Protein AF-A0A0F9Z6N9-F1 (afdb_monomer)

Foldseek 3Di:
DVVVVVVVVVVVVVVCVVFQDDPVLLVVVVVVQVVLVVLLCVVAVPKDKDWDDCSVVSNGTSPDDTDIDMDGPDPDPVVSVVSSCVSVVVVVPDDDDPDDDD

Nearest PDB structures (foldseek):
  4fhw-assembly1_A  TM=9.018E-01  e=8.794E-05  Schizosaccharomyces pombe 972h-
  4ud4-assembly1_A  TM=8.530E-01  e=2.254E-04  Schizosaccharomyces pombe
  4fhy-assembly1_A  TM=8.934E-01  e=9.245E-04  Schizosaccharomyces pombe 972h-
  6lbj-assembly1_A  TM=9.020E-01  e=1.936E-03  Mus musculus
  8opt-assembly1_A  TM=8.416E-01  e=2.369E-03  Homo sapiens

InterPro domains:
  IPR043519 Nucleotidyltransferase superfamily [G3DSA:3.30.460.10] (21-100)
  IPR043519 Nucleotidyltransferase superfamily [SSF81301] (3-95)
  IPR054708 Poly(A) RNA polymerase, mitochondrial-like, central palm domain [PF22600] (11-77)

Sequence (102 aa):
MKDQIKTANKFLLNRYNKIKPSIKEQAFRLTWVNFIRKKVIKIYPNSSINLFGSFFTGLYVHSSDIDISLKIDTTDQNLVLKNIKHELYKTGLFTFINHLSH

pLDDT: mean 91.5, std 10.82, range [35.56, 97.69]

Radius of gyration: 18.88 Å; Cα contacts (8 Å, |Δi|>4): 68; chains: 1; bounding box: 40×32×55 Å

Mean predicted aligned error: 5.11 Å

Organism: NCBI:txid40302

Secondary structure (DSSP, 8-state):
-HHHHHHHHHHHHHHHHHHSPPHHHHHHHHHHHHHHHHHHHHH-TT-EEEEEHHHHHT---TT---EEEEE-S-S-HHHHHHHHHHHHHTTTS---------

Structure (mmCIF, N/CA/C/O backbone):
data_AF-A0A0F9Z6N9-F1
#
_entry.id   AF-A0A0F9Z6N9-F1
#
loop_
_atom_site.group_PDB
_atom_site.id
_atom_site.type_symbol
_atom_site.label_atom_id
_atom_site.label_alt_id
_atom_site.label_comp_id
_atom_site.label_asym_id
_atom_site.label_entity_id
_atom_site.label_seq_id
_atom_site.pdbx_PDB_ins_code
_atom_site.Cartn_x
_atom_site.Cartn_y
_atom_site.Cartn_z
_atom_site.occupancy
_atom_site.B_iso_or_equiv
_atom_site.auth_seq_id
_atom_site.auth_comp_id
_atom_site.auth_asym_id
_atom_site.auth_atom_id
_atom_site.pdbx_PDB_model_num
ATOM 1 N N . MET A 1 1 ? 23.207 6.846 -36.556 1.00 68.19 1 MET A N 1
ATOM 2 C CA . MET A 1 1 ? 21.851 7.115 -36.015 1.00 68.19 1 MET A CA 1
ATOM 3 C C . MET A 1 1 ? 21.058 5.841 -35.688 1.00 68.19 1 MET A C 1
ATOM 5 O O . MET A 1 1 ? 20.671 5.683 -34.539 1.00 68.19 1 MET A O 1
ATOM 9 N N . LYS A 1 2 ? 20.848 4.895 -36.624 1.00 80.81 2 LYS A N 1
ATOM 10 C CA . LYS A 1 2 ? 20.082 3.649 -36.361 1.00 80.81 2 LYS A CA 1
ATOM 11 C C . LYS A 1 2 ? 20.676 2.764 -35.246 1.00 80.81 2 LYS A C 1
ATOM 13 O O . LYS A 1 2 ? 19.934 2.294 -34.386 1.00 80.81 2 LYS A O 1
ATOM 18 N N . ASP A 1 3 ? 21.999 2.609 -35.196 1.00 89.00 3 ASP A N 1
ATOM 19 C CA . ASP A 1 3 ? 22.658 1.781 -34.167 1.00 89.00 3 ASP A CA 1
ATOM 20 C C . ASP A 1 3 ? 22.607 2.395 -32.761 1.00 89.00 3 ASP A C 1
ATOM 22 O O . ASP A 1 3 ? 22.481 1.681 -31.763 1.00 89.00 3 ASP A O 1
ATOM 26 N N . GLN A 1 4 ? 22.619 3.728 -32.677 1.00 91.44 4 GLN A N 1
ATOM 27 C CA . GLN A 1 4 ? 22.447 4.456 -31.416 1.00 91.44 4 GLN A CA 1
ATOM 28 C C . GLN A 1 4 ? 21.032 4.252 -30.858 1.00 91.44 4 GLN A C 1
ATOM 30 O O . GLN A 1 4 ? 20.884 3.944 -29.678 1.00 91.44 4 GLN A O 1
ATOM 35 N N . ILE A 1 5 ? 20.002 4.315 -31.712 1.00 94.94 5 ILE A N 1
ATOM 36 C CA . ILE A 1 5 ? 18.608 4.045 -31.318 1.00 94.94 5 ILE A CA 1
ATOM 37 C C . ILE A 1 5 ? 18.450 2.597 -30.838 1.00 94.94 5 ILE A C 1
ATOM 39 O O . ILE A 1 5 ? 17.860 2.348 -29.789 1.00 94.94 5 ILE A O 1
ATOM 43 N N . LYS A 1 6 ? 19.026 1.625 -31.557 1.00 95.38 6 LYS A N 1
ATOM 44 C CA . LYS A 1 6 ? 18.987 0.207 -31.157 1.00 95.38 6 LYS A CA 1
ATOM 45 C C . LYS A 1 6 ? 19.644 -0.020 -29.793 1.00 95.38 6 LYS A C 1
ATOM 47 O O . LYS A 1 6 ? 19.115 -0.764 -28.965 1.00 95.38 6 LYS A O 1
ATOM 52 N N . THR A 1 7 ? 20.771 0.645 -29.548 1.00 96.00 7 THR A N 1
ATOM 53 C CA . THR A 1 7 ? 21.487 0.585 -28.268 1.00 96.00 7 THR A CA 1
ATOM 54 C C . THR A 1 7 ? 20.659 1.192 -27.136 1.00 96.00 7 THR A C 1
ATOM 56 O O . THR A 1 7 ? 20.495 0.554 -26.095 1.00 96.00 7 THR A O 1
ATOM 59 N N . ALA A 1 8 ? 20.069 2.369 -27.358 1.00 96.25 8 ALA A N 1
ATOM 60 C CA . ALA A 1 8 ? 19.193 3.023 -26.389 1.00 96.25 8 ALA A CA 1
ATOM 61 C C . ALA A 1 8 ? 17.970 2.154 -26.046 1.00 96.25 8 ALA A C 1
ATOM 63 O O . ALA A 1 8 ? 17.686 1.927 -24.871 1.00 96.25 8 ALA A O 1
ATOM 64 N N . ASN A 1 9 ? 17.309 1.571 -27.050 1.00 96.75 9 ASN A N 1
ATOM 65 C CA . ASN A 1 9 ? 16.156 0.691 -26.839 1.00 96.75 9 ASN A CA 1
ATOM 66 C C . ASN A 1 9 ? 16.518 -0.549 -26.013 1.00 96.75 9 ASN A C 1
ATOM 68 O O . ASN A 1 9 ? 15.800 -0.903 -25.077 1.00 96.75 9 ASN A O 1
ATOM 72 N N . LYS A 1 10 ? 17.660 -1.188 -26.306 1.00 97.56 10 LYS A N 1
ATOM 73 C CA . LYS A 1 10 ? 18.149 -2.331 -25.519 1.00 97.56 10 LYS A CA 1
ATOM 74 C C . LYS A 1 10 ? 18.435 -1.929 -24.072 1.00 97.56 10 LYS A C 1
ATOM 76 O O . LYS A 1 10 ? 18.094 -2.671 -23.152 1.00 97.56 10 LYS A O 1
ATOM 81 N N . PHE A 1 11 ? 19.038 -0.760 -23.859 1.00 97.69 11 PHE A N 1
ATOM 82 C CA . PHE A 1 11 ? 19.293 -0.235 -22.519 1.00 97.69 11 PHE A CA 1
ATOM 83 C C . PHE A 1 11 ? 17.992 0.006 -21.743 1.00 97.69 11 PHE A C 1
ATOM 85 O O . PHE A 1 11 ? 17.866 -0.478 -20.617 1.00 97.69 11 PHE A O 1
ATOM 92 N N . LEU A 1 12 ? 17.015 0.688 -22.346 1.00 97.12 12 LEU A N 1
ATOM 93 C CA . LEU A 1 12 ? 15.728 0.989 -21.716 1.00 97.12 12 LEU A CA 1
ATOM 94 C C . LEU A 1 12 ? 14.952 -0.283 -21.372 1.00 97.12 12 LEU A C 1
ATOM 96 O O . LEU A 1 12 ? 14.490 -0.423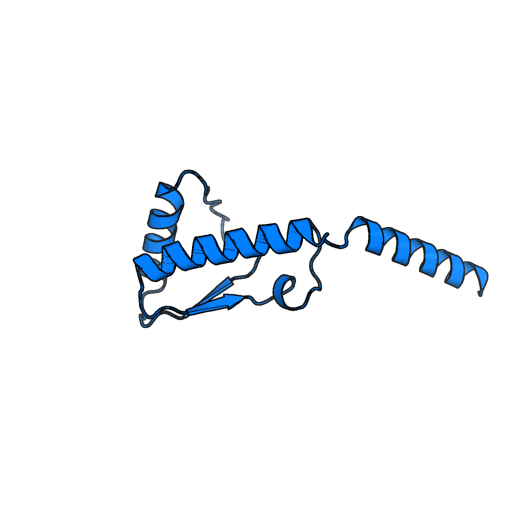 -20.242 1.00 97.12 12 LEU A O 1
ATOM 100 N N . LEU A 1 13 ? 14.882 -1.247 -22.293 1.00 97.00 13 LEU A N 1
ATOM 101 C CA . LEU A 1 13 ? 14.207 -2.521 -22.049 1.00 97.00 13 LEU A CA 1
ATOM 102 C C . LEU A 1 13 ? 14.875 -3.312 -20.915 1.00 97.00 13 LEU A C 1
ATOM 104 O O . LEU A 1 13 ? 14.195 -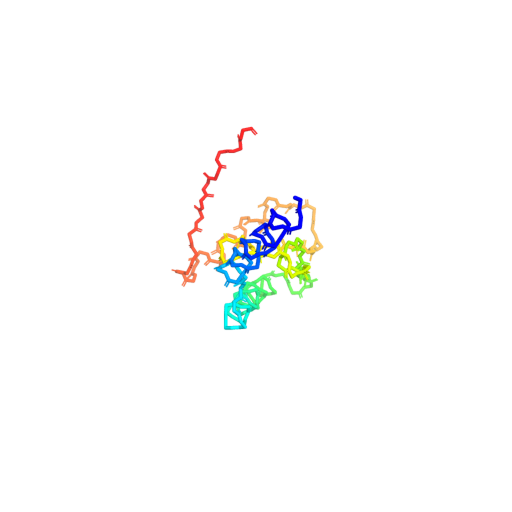3.868 -20.052 1.00 97.00 13 LEU A O 1
ATOM 108 N N . ASN A 1 14 ? 16.209 -3.326 -20.872 1.00 97.12 14 ASN A N 1
ATOM 109 C CA . ASN A 1 14 ? 16.952 -3.968 -19.791 1.00 97.12 14 ASN A CA 1
ATOM 110 C C . ASN A 1 14 ? 16.711 -3.283 -18.443 1.00 97.12 14 ASN A C 1
ATOM 112 O O . ASN A 1 14 ? 16.583 -3.966 -17.429 1.00 97.12 14 ASN A O 1
ATOM 116 N N . ARG A 1 15 ? 16.648 -1.947 -18.412 1.00 95.25 15 ARG A N 1
ATOM 117 C CA . ARG A 1 15 ? 16.325 -1.193 -17.194 1.00 95.25 15 ARG A CA 1
ATOM 118 C C . ARG A 1 15 ? 14.903 -1.478 -16.737 1.00 95.25 15 ARG A C 1
ATOM 120 O O . ARG A 1 15 ? 14.729 -1.846 -15.582 1.00 95.25 15 ARG A O 1
ATOM 127 N N . TYR A 1 16 ? 13.933 -1.413 -17.644 1.00 94.25 16 TYR A N 1
ATOM 128 C CA . TYR A 1 16 ? 12.541 -1.756 -17.368 1.00 94.25 16 TYR A CA 1
ATOM 129 C C . TYR A 1 16 ? 12.416 -3.160 -16.766 1.00 94.25 16 TYR A C 1
ATOM 131 O O .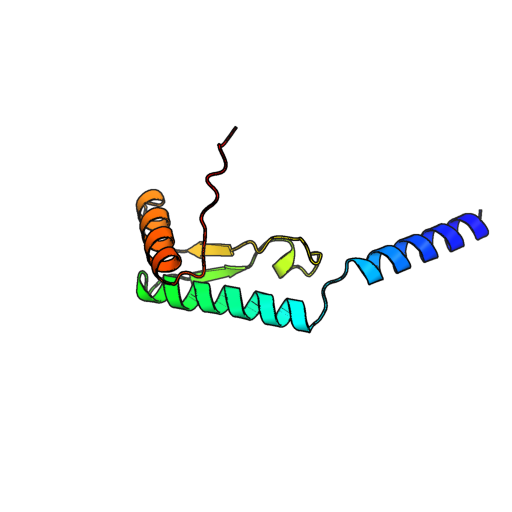 TYR A 1 16 ? 11.842 -3.323 -15.696 1.00 94.25 16 TYR A O 1
ATOM 139 N N . ASN A 1 17 ? 13.032 -4.170 -17.385 1.00 94.00 17 ASN A N 1
ATOM 140 C CA . ASN A 1 17 ? 12.967 -5.546 -16.890 1.00 94.00 17 ASN A CA 1
ATOM 141 C C . ASN A 1 17 ? 13.603 -5.743 -15.507 1.00 94.00 17 ASN A C 1
ATOM 143 O O . ASN A 1 17 ? 13.205 -6.669 -14.807 1.00 94.00 17 ASN A O 1
ATOM 147 N N . LYS A 1 18 ? 14.568 -4.900 -15.119 1.00 93.75 18 LYS A N 1
ATOM 148 C CA . LYS A 1 18 ? 15.199 -4.944 -13.792 1.00 93.75 18 LYS A CA 1
ATOM 149 C C . LYS A 1 18 ? 14.360 -4.283 -12.702 1.00 93.75 18 LYS A C 1
ATOM 151 O O . LYS A 1 18 ? 14.449 -4.707 -11.559 1.00 93.75 18 LYS A O 1
ATOM 156 N N . ILE A 1 19 ? 13.613 -3.232 -13.039 1.00 93.88 19 ILE A N 1
ATOM 157 C CA . ILE A 1 19 ? 12.900 -2.414 -12.043 1.00 93.88 19 ILE A CA 1
ATOM 158 C C . ILE A 1 19 ? 11.407 -2.726 -11.961 1.00 93.88 19 ILE A C 1
ATOM 160 O O . ILE A 1 19 ? 10.773 -2.373 -10.965 1.00 93.88 19 ILE A O 1
ATOM 164 N N . LYS A 1 20 ? 10.840 -3.350 -13.004 1.00 92.62 20 LYS A N 1
ATOM 165 C CA . LYS A 1 20 ? 9.415 -3.668 -13.043 1.00 92.62 20 LYS A CA 1
ATOM 166 C C . LYS A 1 20 ? 9.060 -4.618 -11.892 1.00 92.62 20 LYS A C 1
ATOM 168 O O . LYS A 1 20 ? 9.784 -5.589 -11.663 1.00 92.62 20 LYS A O 1
ATOM 173 N N . PRO A 1 21 ? 7.945 -4.372 -11.198 1.00 93.62 21 PRO A N 1
ATOM 174 C CA . PRO A 1 21 ? 7.486 -5.245 -10.136 1.00 93.62 21 PRO A CA 1
ATOM 175 C C . PRO A 1 21 ? 7.036 -6.592 -10.708 1.00 93.62 21 PRO A C 1
ATOM 177 O O . PRO A 1 21 ? 6.478 -6.689 -11.804 1.00 93.62 21 PRO A O 1
ATOM 180 N N . SER A 1 22 ? 7.257 -7.648 -9.939 1.00 92.75 22 SER A N 1
ATOM 181 C CA . SER A 1 22 ? 6.704 -8.969 -10.202 1.00 92.75 22 SER A CA 1
ATOM 182 C C . SER A 1 22 ? 5.246 -9.066 -9.746 1.00 92.75 22 SER A C 1
ATOM 184 O O . SER A 1 22 ? 4.792 -8.359 -8.844 1.00 92.75 22 SER A O 1
ATOM 186 N N . ILE A 1 23 ? 4.520 -10.033 -10.313 1.00 92.62 23 ILE A N 1
ATOM 187 C CA . ILE A 1 23 ? 3.144 -10.358 -9.899 1.00 92.62 23 ILE A CA 1
ATOM 188 C C . ILE A 1 23 ? 3.092 -10.718 -8.403 1.00 92.62 23 ILE A C 1
ATOM 190 O O . ILE A 1 23 ? 2.153 -10.351 -7.699 1.00 92.62 23 ILE A O 1
ATOM 194 N N . LYS A 1 24 ? 4.127 -11.400 -7.890 1.00 94.50 24 LYS A N 1
ATOM 195 C CA . LYS A 1 24 ? 4.227 -11.765 -6.469 1.00 94.50 24 LYS A CA 1
ATOM 196 C C . LYS A 1 24 ? 4.357 -10.532 -5.575 1.00 94.50 24 LYS A C 1
ATOM 198 O O . LYS A 1 24 ? 3.654 -10.442 -4.573 1.00 94.50 24 LYS A O 1
ATOM 203 N N . GLU A 1 25 ? 5.205 -9.572 -5.944 1.00 92.94 25 GLU A N 1
ATOM 204 C CA . GLU A 1 25 ? 5.338 -8.310 -5.205 1.00 92.94 25 GLU A CA 1
ATOM 205 C C . GLU A 1 25 ? 4.040 -7.502 -5.235 1.00 92.94 25 GLU A C 1
ATOM 207 O O . GLU A 1 25 ? 3.636 -6.960 -4.210 1.00 92.94 25 GLU A O 1
ATOM 212 N N . GLN A 1 26 ? 3.344 -7.462 -6.374 1.00 94.06 26 GLN A N 1
ATOM 213 C CA . GLN A 1 26 ? 2.038 -6.808 -6.473 1.00 94.06 26 GLN A CA 1
ATOM 214 C C . GLN A 1 26 ? 1.011 -7.436 -5.519 1.00 94.06 26 GLN A C 1
ATOM 216 O O . GLN A 1 26 ? 0.359 -6.722 -4.754 1.00 94.06 26 GLN A O 1
ATOM 221 N N . ALA A 1 27 ? 0.906 -8.767 -5.506 1.00 94.81 27 ALA A N 1
ATOM 222 C CA . ALA A 1 27 ? 0.008 -9.491 -4.607 1.00 94.81 27 ALA A CA 1
ATOM 223 C C . ALA A 1 27 ? 0.370 -9.275 -3.123 1.00 94.81 27 ALA A C 1
ATOM 225 O O . ALA A 1 27 ? -0.508 -9.079 -2.276 1.00 94.81 27 ALA A O 1
ATOM 226 N N . PHE A 1 28 ? 1.666 -9.250 -2.804 1.00 94.94 28 PHE A N 1
ATOM 227 C CA . PHE A 1 28 ? 2.150 -8.973 -1.452 1.00 94.94 28 PHE A CA 1
ATOM 228 C C . PHE A 1 28 ? 1.798 -7.550 -0.995 1.00 94.94 28 PHE A C 1
ATOM 230 O O . PHE A 1 28 ? 1.274 -7.359 0.102 1.00 94.94 28 PHE A O 1
ATOM 237 N N . ARG A 1 29 ? 1.989 -6.547 -1.859 1.00 95.69 29 ARG A N 1
ATOM 238 C CA . ARG A 1 29 ? 1.599 -5.153 -1.593 1.00 95.69 29 ARG A CA 1
ATOM 239 C C . ARG A 1 29 ? 0.090 -5.019 -1.364 1.00 95.69 29 ARG A C 1
ATOM 241 O O . ARG A 1 29 ? -0.325 -4.390 -0.394 1.00 95.69 29 ARG A O 1
ATOM 248 N N . LEU A 1 30 ? -0.741 -5.686 -2.171 1.00 95.69 30 LEU A N 1
ATOM 249 C CA . LEU A 1 30 ? -2.199 -5.721 -1.964 1.00 95.69 30 LEU A CA 1
ATOM 250 C C . LEU A 1 30 ? -2.596 -6.372 -0.633 1.00 95.69 30 LEU A C 1
ATOM 252 O O . LEU A 1 30 ? -3.557 -5.938 0.005 1.00 95.69 30 LEU A O 1
ATOM 256 N N . THR A 1 31 ? -1.845 -7.380 -0.183 1.00 96.56 31 THR A N 1
ATOM 257 C CA . THR A 1 31 ? -2.062 -8.014 1.126 1.00 96.56 31 THR A CA 1
ATOM 258 C C . THR A 1 31 ? -1.869 -7.009 2.262 1.00 96.56 31 THR A C 1
ATOM 260 O O . THR A 1 31 ? -2.718 -6.930 3.152 1.00 96.56 31 THR A O 1
ATOM 263 N N . TRP A 1 32 ? -0.829 -6.174 2.199 1.00 95.69 32 TRP A N 1
ATOM 264 C CA . TRP A 1 32 ? -0.602 -5.103 3.176 1.00 95.69 32 TRP A CA 1
ATOM 265 C C . TRP A 1 32 ? -1.680 -4.024 3.147 1.00 95.69 32 TRP A C 1
ATOM 267 O O . TRP A 1 32 ? -2.180 -3.631 4.201 1.00 95.69 32 TRP A O 1
ATOM 277 N N . VAL A 1 33 ? -2.111 -3.595 1.959 1.00 96.06 33 VAL A N 1
ATOM 278 C CA . VAL A 1 33 ? -3.220 -2.635 1.819 1.00 96.06 33 VAL A CA 1
ATOM 279 C C . VAL A 1 33 ? -4.490 -3.187 2.469 1.00 96.06 33 VAL A C 1
ATOM 281 O O . VAL A 1 33 ? -5.160 -2.493 3.233 1.00 96.06 33 VAL A O 1
ATOM 284 N N . ASN A 1 34 ? -4.805 -4.460 2.222 1.00 96.56 34 ASN A N 1
ATOM 285 C CA . ASN A 1 34 ? -5.955 -5.128 2.827 1.00 96.56 34 ASN A CA 1
ATOM 286 C C . ASN A 1 34 ? -5.810 -5.293 4.344 1.00 96.56 34 ASN A C 1
ATOM 288 O O . ASN A 1 34 ? -6.799 -5.173 5.069 1.00 96.56 34 ASN A O 1
ATOM 292 N N . PHE A 1 35 ? -4.598 -5.545 4.836 1.00 96.50 35 PHE A N 1
ATOM 293 C CA . PHE A 1 35 ? -4.319 -5.592 6.267 1.00 96.50 35 PHE A CA 1
ATOM 294 C C . PHE A 1 35 ? -4.597 -4.239 6.928 1.00 96.50 35 PHE A C 1
ATOM 296 O O . PHE A 1 35 ? -5.369 -4.174 7.887 1.00 96.50 35 PHE A O 1
ATOM 303 N N . ILE A 1 36 ? -4.032 -3.156 6.382 1.00 95.94 36 ILE A N 1
ATOM 304 C CA . ILE A 1 36 ? -4.254 -1.788 6.871 1.00 95.94 36 ILE A CA 1
ATOM 305 C C . ILE A 1 36 ? -5.750 -1.466 6.829 1.00 95.94 36 ILE A C 1
ATOM 307 O O . ILE A 1 36 ? -6.301 -0.990 7.819 1.00 95.94 36 ILE A O 1
ATOM 311 N N . ARG A 1 37 ? -6.442 -1.834 5.744 1.00 96.50 37 ARG A N 1
ATOM 312 C CA . ARG A 1 37 ? -7.896 -1.676 5.617 1.00 96.50 37 ARG A CA 1
ATOM 313 C C . ARG A 1 37 ? -8.675 -2.324 6.746 1.00 96.50 37 ARG A C 1
ATOM 315 O O . ARG A 1 37 ? -9.500 -1.657 7.362 1.00 96.50 37 ARG A O 1
ATOM 322 N N . LYS A 1 38 ? -8.379 -3.578 7.081 1.00 96.25 38 LYS A N 1
ATOM 323 C CA . LYS A 1 38 ? -9.033 -4.261 8.208 1.00 96.25 38 LYS A CA 1
ATOM 324 C C . LYS A 1 38 ? -8.774 -3.552 9.542 1.00 96.25 38 LYS A C 1
ATOM 326 O O . LYS A 1 38 ? -9.675 -3.485 10.373 1.00 96.25 38 LYS A O 1
ATOM 331 N N . LYS A 1 39 ? -7.568 -3.013 9.751 1.00 96.06 39 LYS A N 1
ATOM 332 C CA . LYS A 1 39 ? -7.214 -2.287 10.982 1.00 96.06 39 LYS A CA 1
ATOM 333 C C . LYS A 1 39 ? -7.928 -0.945 11.101 1.00 96.06 39 LYS A C 1
ATOM 335 O O . LYS A 1 39 ? -8.454 -0.651 12.166 1.00 96.06 39 LYS A O 1
ATOM 340 N N . VAL A 1 40 ? -7.999 -0.169 10.022 1.00 95.50 40 VAL A N 1
ATOM 341 C CA . VAL A 1 40 ? -8.693 1.128 10.019 1.00 95.50 40 VAL A CA 1
ATOM 342 C C . VAL A 1 40 ? -10.207 0.944 10.136 1.00 95.50 40 VAL A C 1
ATOM 344 O O . VAL A 1 40 ? -10.823 1.619 10.950 1.00 95.50 40 VAL A O 1
ATOM 347 N N . ILE A 1 41 ? -10.813 -0.011 9.420 1.00 95.88 41 ILE A N 1
ATOM 348 C CA . ILE A 1 41 ? -12.264 -0.271 9.512 1.00 95.88 41 ILE A CA 1
ATOM 349 C C . ILE A 1 41 ? -12.674 -0.677 10.934 1.00 95.88 41 ILE A C 1
ATOM 351 O O . ILE A 1 41 ? -13.743 -0.296 11.400 1.00 95.88 41 ILE A O 1
ATOM 355 N N . LYS A 1 42 ? -11.813 -1.395 11.666 1.00 95.06 42 LYS A N 1
ATOM 356 C CA . LYS A 1 42 ? -12.077 -1.778 13.061 1.00 95.06 42 LY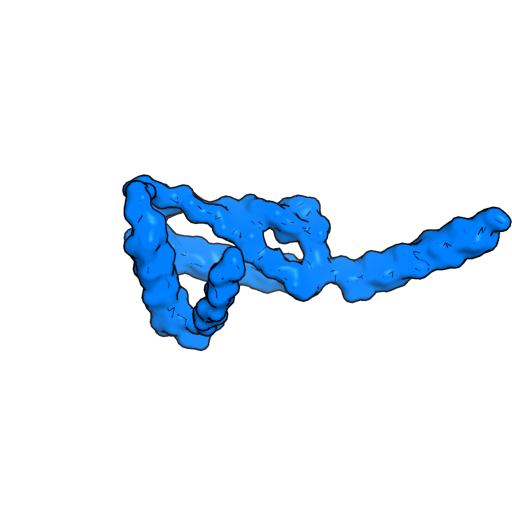S A CA 1
ATOM 357 C C . LYS A 1 42 ? -12.281 -0.570 13.988 1.00 95.06 42 LYS A C 1
ATOM 359 O O . LYS A 1 42 ? -13.053 -0.670 14.935 1.00 95.06 42 LYS A O 1
ATOM 364 N N . ILE A 1 43 ? -11.583 0.539 13.740 1.00 95.50 43 ILE A N 1
ATOM 365 C CA . ILE A 1 43 ? -11.685 1.771 14.543 1.00 95.50 43 ILE A CA 1
ATOM 366 C C . ILE A 1 43 ? -12.631 2.807 13.920 1.00 95.50 43 ILE A C 1
ATOM 368 O O . ILE A 1 43 ? -13.240 3.586 14.644 1.00 95.50 43 ILE A O 1
ATOM 372 N N . TYR A 1 44 ? -12.791 2.789 12.596 1.00 96.00 44 TYR A N 1
ATOM 373 C CA . TYR A 1 44 ? -13.665 3.679 11.836 1.00 96.00 44 TYR A CA 1
ATOM 374 C C . TYR A 1 44 ? -14.519 2.857 10.852 1.00 96.00 44 TYR A C 1
ATOM 376 O O . TYR A 1 44 ? -14.156 2.747 9.676 1.00 96.00 44 TYR A O 1
ATOM 384 N N . PRO A 1 45 ? -15.654 2.279 11.294 1.00 95.31 45 PRO A N 1
ATOM 385 C CA . PRO A 1 45 ? -16.446 1.340 10.489 1.00 95.31 45 PRO A CA 1
ATOM 386 C C . PRO A 1 45 ? -16.959 1.897 9.156 1.00 95.31 45 PRO A C 1
ATOM 388 O O . PRO A 1 45 ? -17.027 1.164 8.176 1.00 95.31 45 PRO A O 1
ATOM 391 N N . ASN A 1 46 ? -17.256 3.199 9.103 1.00 95.19 46 ASN A N 1
ATOM 392 C CA . ASN A 1 46 ? -17.752 3.883 7.902 1.00 95.19 46 ASN A CA 1
ATOM 393 C C . 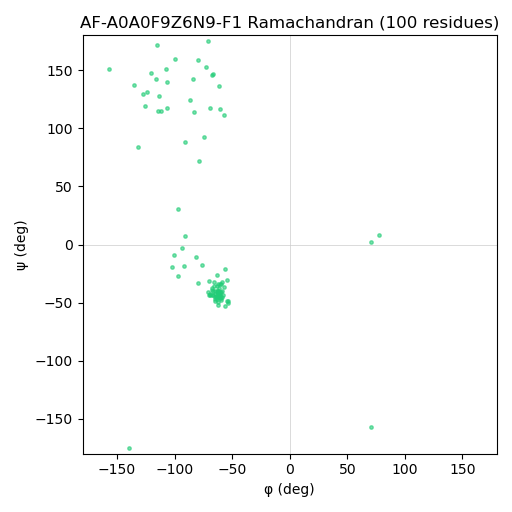ASN A 1 46 ? -16.626 4.465 7.028 1.00 95.19 46 ASN A C 1
ATOM 395 O O . ASN A 1 46 ? -16.888 5.210 6.087 1.00 95.19 46 ASN A O 1
ATOM 399 N N . SER A 1 47 ? -15.361 4.175 7.347 1.00 95.56 47 SER A N 1
ATOM 400 C CA . SER A 1 47 ? -14.235 4.680 6.564 1.00 95.56 47 SER A CA 1
ATOM 401 C C . SER A 1 47 ? -14.101 3.974 5.216 1.00 95.56 47 SER A C 1
ATOM 403 O O . SER A 1 47 ? -14.439 2.800 5.058 1.00 95.56 47 SER A O 1
ATOM 405 N N . SER A 1 48 ? -13.530 4.681 4.241 1.00 94.25 48 SER A N 1
ATOM 406 C CA . SER A 1 48 ? -13.093 4.083 2.977 1.00 94.25 48 SER A CA 1
ATOM 407 C C . SER A 1 48 ? -11.600 4.296 2.764 1.00 94.25 48 SER A C 1
ATOM 409 O O . SER A 1 48 ? -11.035 5.304 3.194 1.00 94.25 48 SER A O 1
ATOM 411 N N . ILE A 1 49 ? -10.968 3.328 2.102 1.00 94.62 49 ILE A N 1
ATOM 412 C CA . ILE A 1 49 ? -9.538 3.345 1.801 1.00 94.62 49 ILE A CA 1
ATOM 413 C C . ILE A 1 49 ? -9.338 3.157 0.312 1.00 94.62 49 ILE A C 1
ATOM 415 O O . ILE A 1 49 ? -9.664 2.084 -0.213 1.00 94.62 49 ILE A O 1
ATOM 419 N N . ASN A 1 50 ? -8.718 4.146 -0.322 1.00 94.88 50 ASN A N 1
ATOM 420 C CA . ASN A 1 50 ? -8.427 4.136 -1.747 1.00 94.88 50 ASN A CA 1
ATOM 421 C C . ASN A 1 50 ? -6.920 4.152 -1.987 1.00 94.88 50 ASN A C 1
ATOM 423 O O . ASN A 1 50 ? -6.163 4.809 -1.274 1.00 94.88 50 ASN A O 1
ATOM 427 N N . LEU A 1 51 ? -6.495 3.411 -3.005 1.00 96.06 51 LEU A N 1
ATOM 428 C CA . LEU A 1 51 ? -5.137 3.507 -3.522 1.00 96.06 51 LEU A CA 1
ATOM 429 C C . LEU A 1 51 ? -5.066 4.664 -4.505 1.00 96.06 51 LEU A C 1
ATOM 431 O O . LEU A 1 51 ? -5.994 4.877 -5.283 1.00 96.06 51 LEU A O 1
ATOM 435 N N . P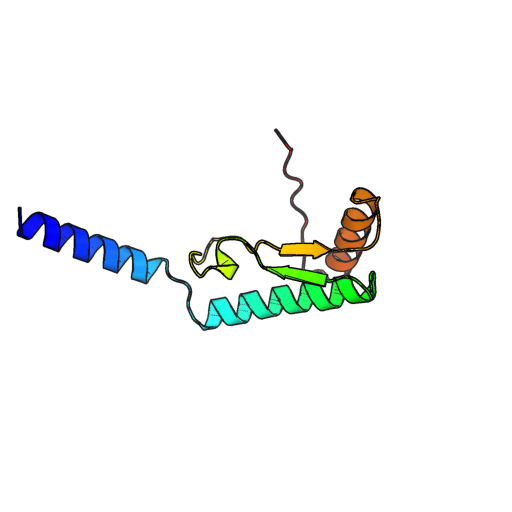HE A 1 52 ? -3.953 5.380 -4.480 1.00 96.25 52 PHE A N 1
ATOM 436 C CA . PHE A 1 52 ? -3.627 6.366 -5.499 1.00 96.25 52 PHE A CA 1
ATOM 437 C C . PHE A 1 52 ? -2.134 6.288 -5.829 1.00 96.25 52 PHE A C 1
ATOM 439 O O . PHE A 1 52 ? -1.438 5.371 -5.390 1.00 96.25 52 PHE A O 1
ATOM 446 N N . GLY A 1 53 ? -1.653 7.199 -6.671 1.00 95.81 53 GLY A N 1
ATOM 447 C CA . GLY A 1 53 ? -0.236 7.268 -7.011 1.00 95.81 53 GLY A CA 1
ATOM 448 C C . GLY A 1 53 ? 0.250 6.105 -7.879 1.00 95.81 53 GLY A C 1
ATOM 449 O O . GLY A 1 53 ? -0.512 5.468 -8.612 1.00 95.81 53 GLY A O 1
ATOM 450 N N . SER A 1 54 ? 1.559 5.862 -7.822 1.00 95.62 54 SER A N 1
ATOM 451 C CA . SER A 1 54 ? 2.265 4.977 -8.761 1.00 95.62 54 SER A CA 1
ATOM 452 C C . SER A 1 54 ? 1.795 3.521 -8.694 1.00 95.62 54 SER A C 1
ATOM 454 O O . SER A 1 54 ? 1.698 2.848 -9.722 1.00 95.62 54 SER A O 1
ATOM 456 N N . PHE A 1 55 ? 1.458 3.036 -7.496 1.00 95.75 55 PHE A N 1
ATOM 457 C CA . PHE A 1 55 ? 0.977 1.670 -7.311 1.00 95.75 55 PHE A CA 1
ATOM 458 C C . PHE A 1 55 ? -0.384 1.451 -7.978 1.00 95.75 55 PHE A C 1
ATOM 460 O O . PHE A 1 55 ? -0.600 0.421 -8.614 1.00 95.75 55 PHE A O 1
ATOM 467 N N . PHE A 1 56 ? -1.277 2.439 -7.889 1.00 93.75 56 PHE A N 1
ATOM 468 C CA . PHE A 1 56 ? -2.592 2.390 -8.525 1.00 93.75 56 PHE A CA 1
ATOM 469 C C . PHE A 1 56 ? -2.505 2.439 -10.058 1.00 93.75 56 PHE A C 1
ATOM 471 O O . PHE A 1 56 ? -3.231 1.716 -10.734 1.00 93.75 56 PHE A O 1
ATOM 478 N N . THR A 1 57 ? -1.597 3.248 -10.616 1.00 93.94 57 THR A N 1
ATOM 479 C CA . THR A 1 57 ? -1.439 3.394 -12.077 1.00 93.94 57 THR A CA 1
ATOM 480 C C . THR A 1 57 ? -0.608 2.287 -12.727 1.00 93.94 57 THR A C 1
ATOM 482 O O . THR A 1 57 ? -0.557 2.200 -13.952 1.00 93.94 57 THR A O 1
ATOM 485 N N . GLY A 1 58 ? 0.069 1.451 -11.933 1.00 91.38 58 GLY A N 1
ATOM 486 C CA . GLY A 1 58 ? 1.001 0.437 -12.430 1.00 91.38 58 GLY A CA 1
ATOM 487 C C . GLY A 1 58 ? 2.371 0.991 -12.841 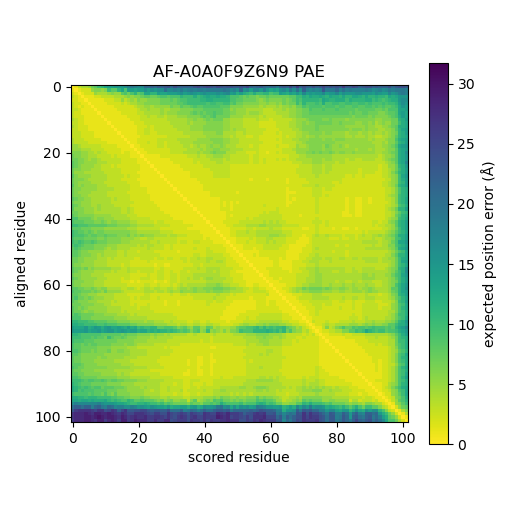1.00 91.38 58 GLY A C 1
ATOM 488 O O . GLY A 1 58 ? 3.185 0.253 -13.392 1.00 91.38 58 GLY A O 1
ATOM 489 N N . LEU A 1 59 ? 2.652 2.267 -12.555 1.00 92.94 59 LEU A N 1
ATOM 490 C CA . LEU A 1 59 ? 3.911 2.949 -12.887 1.00 92.94 59 LEU A CA 1
ATOM 491 C C . LEU A 1 59 ? 4.900 2.977 -11.706 1.00 92.94 59 LEU A C 1
ATOM 493 O O . LEU A 1 59 ? 5.680 3.916 -11.562 1.00 92.94 59 LEU A O 1
ATOM 497 N N . TYR A 1 60 ? 4.856 1.965 -10.841 1.00 95.06 60 TYR A N 1
ATOM 498 C CA . TYR A 1 60 ? 5.729 1.830 -9.674 1.00 95.06 60 TYR A CA 1
ATOM 499 C C . TYR A 1 60 ? 6.885 0.860 -9.941 1.00 95.06 60 TYR A C 1
ATOM 501 O O . TYR A 1 60 ? 6.816 0.007 -10.827 1.00 95.06 60 TYR A O 1
ATOM 509 N N . VAL A 1 61 ? 7.947 0.969 -9.145 1.00 94.06 61 VAL A N 1
ATOM 510 C CA . VAL A 1 61 ? 9.089 0.041 -9.142 1.00 94.06 61 VAL A CA 1
ATOM 511 C C . VAL A 1 61 ? 9.169 -0.696 -7.805 1.00 94.06 61 VAL A C 1
ATOM 513 O O . VAL A 1 61 ? 8.454 -0.366 -6.858 1.00 94.06 61 VAL A O 1
ATOM 516 N N . HIS A 1 62 ? 10.043 -1.699 -7.694 1.00 88.88 62 HIS A N 1
ATOM 517 C CA . HIS A 1 62 ? 10.160 -2.526 -6.482 1.00 88.88 62 HIS A CA 1
ATOM 518 C C . HIS A 1 62 ? 10.391 -1.721 -5.186 1.00 88.88 62 HIS A C 1
ATOM 520 O O . HIS A 1 62 ? 9.938 -2.147 -4.126 1.00 88.88 62 HIS A O 1
ATOM 526 N N . SER A 1 63 ? 11.053 -0.559 -5.261 1.00 88.94 63 SER A N 1
ATOM 527 C CA . SER A 1 63 ? 11.344 0.322 -4.121 1.00 88.94 63 SER A CA 1
ATOM 528 C C . SER A 1 63 ? 10.312 1.427 -3.891 1.00 88.94 63 SER A C 1
ATOM 530 O O . SER A 1 63 ? 10.478 2.200 -2.959 1.00 88.94 63 SER A O 1
ATOM 532 N N . SER A 1 64 ? 9.293 1.558 -4.744 1.00 94.06 64 SER A N 1
ATOM 533 C CA . SER A 1 64 ? 8.266 2.590 -4.573 1.00 94.06 64 SER A CA 1
ATOM 534 C C . SER A 1 64 ? 7.436 2.333 -3.320 1.00 94.06 64 SER A C 1
ATOM 536 O O . SER A 1 64 ? 7.146 1.176 -2.998 1.00 94.06 64 SER A O 1
ATOM 538 N N . ASP A 1 65 ? 6.982 3.398 -2.671 1.00 94.25 65 ASP A N 1
ATOM 539 C CA . ASP A 1 65 ? 6.013 3.320 -1.579 1.00 94.25 65 ASP A CA 1
ATOM 540 C C . ASP A 1 65 ? 4.608 2.948 -2.088 1.00 94.25 65 ASP A C 1
ATOM 542 O O . ASP A 1 65 ? 4.376 2.770 -3.290 1.00 94.25 65 ASP A O 1
ATOM 546 N N . ILE A 1 66 ? 3.668 2.754 -1.160 1.00 95.56 66 ILE A N 1
ATOM 547 C CA . ILE A 1 66 ? 2.246 2.563 -1.466 1.00 95.56 66 ILE A CA 1
ATOM 548 C C . ILE A 1 66 ? 1.478 3.753 -0.907 1.00 95.56 66 ILE A C 1
ATOM 550 O O . ILE A 1 66 ? 1.364 3.903 0.310 1.00 95.56 66 ILE A O 1
ATOM 554 N N . ASP A 1 67 ? 0.889 4.540 -1.798 1.00 95.94 67 ASP A N 1
ATOM 555 C CA . ASP A 1 67 ? 0.092 5.698 -1.418 1.00 95.94 67 ASP A CA 1
ATOM 556 C C . ASP A 1 67 ? -1.363 5.294 -1.147 1.00 95.94 67 ASP A C 1
ATOM 558 O O . ASP A 1 67 ? -2.042 4.680 -1.981 1.00 95.94 67 ASP A O 1
ATOM 562 N N . ILE A 1 68 ? -1.848 5.632 0.048 1.00 95.38 68 ILE A N 1
ATOM 563 C CA . ILE A 1 68 ? -3.186 5.284 0.530 1.00 95.38 68 ILE A CA 1
ATOM 564 C C . ILE A 1 68 ? -3.892 6.549 1.008 1.00 95.38 68 ILE A C 1
ATOM 566 O O . ILE A 1 68 ? -3.348 7.297 1.817 1.00 95.38 68 ILE A O 1
ATOM 570 N N . SER A 1 69 ? -5.122 6.773 0.546 1.00 94.56 69 SER A N 1
ATOM 571 C CA . SER A 1 69 ? -5.997 7.827 1.060 1.00 94.56 69 SER A CA 1
ATOM 572 C C . SER A 1 69 ? -7.116 7.233 1.905 1.00 94.56 69 SER A C 1
ATOM 574 O O . SER A 1 69 ? -7.684 6.183 1.587 1.00 94.56 69 SER A O 1
ATOM 576 N N . LEU A 1 70 ? -7.423 7.911 3.009 1.00 94.19 70 LEU A N 1
ATOM 577 C CA . LEU A 1 70 ? -8.473 7.532 3.945 1.00 94.19 70 LEU A CA 1
ATOM 578 C C . LEU A 1 70 ? -9.573 8.583 3.897 1.00 94.19 70 LEU A C 1
ATOM 580 O O . LEU A 1 70 ? -9.304 9.769 4.073 1.00 94.19 70 LEU A O 1
ATOM 584 N N . LYS A 1 71 ? -10.813 8.145 3.696 1.00 95.00 71 LYS A N 1
ATOM 585 C CA . LYS A 1 71 ? -11.996 8.989 3.874 1.00 95.00 71 LYS A CA 1
ATOM 586 C C . LYS A 1 71 ? -12.691 8.555 5.153 1.00 95.00 71 LYS A C 1
ATOM 588 O O . LYS A 1 71 ? -13.104 7.400 5.251 1.00 95.00 71 LYS A O 1
ATOM 593 N N . ILE A 1 72 ? -12.776 9.460 6.119 1.00 94.62 72 ILE A N 1
ATOM 594 C CA . ILE A 1 72 ? -13.375 9.233 7.435 1.00 94.62 72 ILE A CA 1
ATOM 595 C C . ILE A 1 72 ? -14.249 10.442 7.751 1.00 94.62 72 ILE A C 1
ATOM 597 O O . ILE A 1 72 ? -13.825 11.572 7.515 1.00 94.62 72 ILE A O 1
ATOM 601 N N . ASP A 1 73 ? -15.441 10.204 8.291 1.00 90.56 73 ASP A N 1
ATOM 602 C CA . ASP A 1 73 ? -16.392 11.257 8.655 1.00 90.56 73 ASP A CA 1
ATOM 603 C C . ASP A 1 73 ? -15.987 11.911 9.985 1.00 90.56 73 ASP A C 1
ATOM 605 O O . ASP A 1 73 ? -16.565 11.669 11.042 1.00 90.56 73 ASP A O 1
ATOM 609 N N . THR A 1 74 ? -14.914 12.699 9.944 1.00 89.19 74 THR A N 1
ATOM 610 C CA . THR A 1 74 ? -14.420 13.503 11.067 1.00 89.19 74 THR A CA 1
ATOM 611 C C . THR A 1 74 ? -13.586 14.672 10.557 1.00 89.19 74 THR A C 1
ATOM 613 O O . THR A 1 74 ? -12.954 14.593 9.503 1.00 89.19 74 THR A O 1
ATOM 616 N N . THR A 1 75 ? -13.572 15.763 11.316 1.00 87.06 75 THR A N 1
ATOM 617 C CA . THR A 1 75 ? -12.774 16.957 11.020 1.00 87.06 75 THR A CA 1
ATOM 618 C C . THR A 1 75 ? -11.394 16.927 11.685 1.00 87.06 75 THR A C 1
ATOM 620 O O . THR A 1 75 ? -10.493 17.632 11.235 1.00 87.06 75 THR A O 1
ATOM 623 N N . ASP A 1 76 ? -11.187 16.089 12.709 1.00 94.12 76 ASP A N 1
ATOM 624 C CA . ASP A 1 76 ? -9.910 15.997 13.429 1.00 94.12 76 ASP A CA 1
ATOM 625 C C . ASP A 1 76 ? -8.980 14.945 12.809 1.00 94.12 76 ASP A C 1
ATOM 627 O O . ASP A 1 76 ? -8.949 13.769 13.192 1.00 94.12 76 ASP A O 1
ATOM 631 N N . GLN A 1 77 ? -8.188 15.390 11.836 1.00 91.75 77 GLN A N 1
ATOM 632 C CA . GLN A 1 77 ? -7.205 14.547 11.152 1.00 91.75 77 GLN A 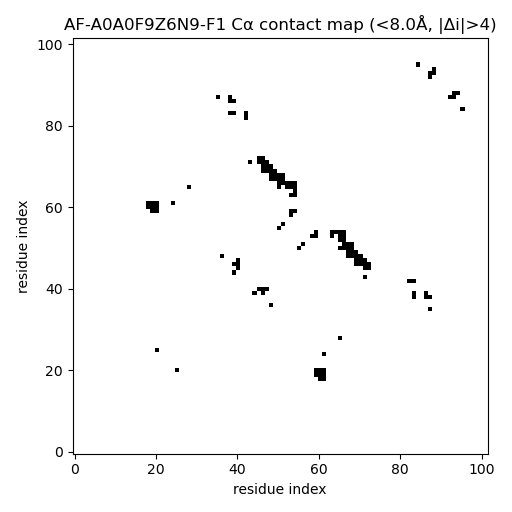CA 1
ATOM 633 C C . GLN A 1 77 ? -6.073 14.082 12.083 1.00 91.75 77 GLN A C 1
ATOM 635 O O . GLN A 1 77 ? -5.570 12.967 11.930 1.00 91.75 77 GLN A O 1
ATOM 640 N N . ASN A 1 78 ? -5.688 14.886 13.078 1.00 93.06 78 ASN A N 1
ATOM 641 C CA . ASN A 1 78 ? -4.597 14.543 13.992 1.00 93.06 78 ASN A CA 1
ATOM 642 C C . ASN A 1 78 ? -4.993 13.390 14.916 1.00 93.06 78 ASN A C 1
ATOM 644 O O . ASN A 1 78 ? -4.213 12.453 15.118 1.00 93.06 78 ASN A O 1
ATOM 648 N N . LEU A 1 79 ? -6.221 13.421 15.437 1.00 93.44 79 LEU A N 1
ATOM 649 C CA . LEU A 1 79 ? -6.772 12.326 16.227 1.00 93.44 79 LEU A CA 1
ATOM 650 C C . LEU A 1 79 ? -6.875 11.038 15.404 1.00 93.44 79 LEU A C 1
ATOM 652 O O . LEU A 1 79 ? -6.486 9.972 15.888 1.00 93.44 79 LEU A O 1
ATOM 656 N N . VAL A 1 80 ? -7.330 11.133 14.150 1.00 94.12 80 VAL A N 1
ATOM 657 C CA . VAL A 1 80 ? -7.375 9.991 13.222 1.00 94.12 80 VAL A CA 1
ATOM 658 C C . VAL A 1 80 ? -5.998 9.362 13.054 1.00 94.12 80 VAL A C 1
ATOM 660 O O . VAL A 1 80 ? -5.837 8.158 13.273 1.00 94.12 80 VAL A O 1
ATOM 663 N N . LEU A 1 81 ? -4.992 10.168 12.710 1.00 92.69 81 LEU A N 1
ATOM 664 C CA . LEU A 1 81 ? -3.633 9.679 12.491 1.00 92.69 81 LEU A CA 1
ATOM 665 C C . LEU A 1 81 ? -3.043 9.069 13.765 1.00 92.69 81 LEU A C 1
ATOM 667 O O . LEU A 1 81 ? -2.422 8.006 13.701 1.00 92.69 81 LEU A O 1
ATOM 671 N N . LYS A 1 82 ? -3.288 9.675 14.933 1.00 94.06 82 LYS A N 1
ATOM 672 C CA . LYS A 1 82 ? -2.868 9.135 16.235 1.00 94.06 82 LYS A CA 1
ATOM 673 C C . LYS A 1 82 ? -3.495 7.766 16.513 1.00 94.06 82 LYS A C 1
ATOM 675 O O . LYS A 1 82 ? -2.783 6.844 16.918 1.00 94.06 82 LYS A O 1
ATOM 680 N N . ASN A 1 83 ? -4.795 7.616 16.272 1.00 95.00 83 ASN A N 1
ATOM 681 C CA . ASN A 1 83 ? -5.518 6.367 16.513 1.00 95.00 83 ASN A CA 1
ATOM 682 C C . ASN A 1 83 ? -5.065 5.254 15.563 1.00 95.00 83 ASN A C 1
ATOM 6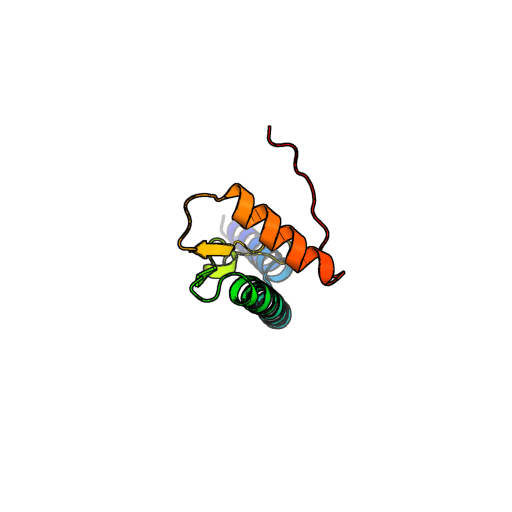84 O O . ASN A 1 83 ? -4.808 4.134 16.007 1.00 95.00 83 ASN A O 1
ATOM 688 N N . ILE A 1 84 ? -4.895 5.568 14.277 1.00 94.31 84 ILE A N 1
ATOM 689 C CA . ILE A 1 84 ? -4.380 4.620 13.280 1.00 94.31 84 ILE A CA 1
ATOM 690 C C . ILE A 1 84 ? -2.952 4.206 13.627 1.00 94.31 84 ILE A C 1
ATOM 692 O O . ILE A 1 84 ? -2.654 3.011 13.650 1.00 94.31 84 ILE A O 1
ATOM 696 N N . LYS A 1 85 ? -2.082 5.171 13.958 1.00 94.12 85 LYS A N 1
ATOM 697 C CA . LYS A 1 85 ? -0.707 4.905 14.399 1.00 94.12 85 LYS A CA 1
ATOM 698 C C . LYS A 1 85 ? -0.697 3.931 15.572 1.00 94.12 85 LYS A C 1
ATOM 700 O O . LYS A 1 85 ? 0.013 2.930 15.536 1.00 94.12 85 LYS A O 1
ATOM 705 N N . HIS A 1 86 ? -1.524 4.186 16.580 1.00 94.38 86 HIS A N 1
ATOM 706 C CA . HIS A 1 86 ? -1.634 3.329 17.753 1.00 94.38 86 HIS A CA 1
ATOM 707 C C . HIS A 1 86 ? -2.140 1.913 17.416 1.00 94.38 86 HIS A C 1
ATOM 709 O O . HIS A 1 86 ? -1.549 0.937 17.879 1.00 94.38 86 HIS A O 1
ATOM 715 N N . GLU A 1 87 ? -3.185 1.768 16.594 1.00 95.06 87 GLU A N 1
ATOM 716 C CA . GLU A 1 87 ? -3.733 0.450 16.224 1.00 95.06 87 GLU A CA 1
ATOM 717 C C . GLU A 1 87 ? -2.766 -0.372 15.358 1.00 95.06 87 GLU A C 1
ATOM 719 O O . GLU A 1 87 ? -2.656 -1.586 15.536 1.00 95.06 87 GLU A O 1
ATOM 724 N N . LEU A 1 88 ? -2.030 0.273 14.450 1.00 94.50 88 LEU A N 1
ATOM 725 C CA . LEU A 1 88 ? -1.005 -0.387 13.641 1.00 94.50 88 LEU A CA 1
ATOM 726 C C . LEU A 1 88 ? 0.223 -0.764 14.483 1.00 94.50 88 LEU A C 1
ATOM 728 O O . LEU A 1 88 ? 0.719 -1.884 14.353 1.00 94.50 88 LEU A O 1
ATOM 732 N N . TYR A 1 89 ? 0.672 0.105 15.396 1.00 94.31 89 TYR A N 1
ATOM 733 C CA . TYR A 1 89 ? 1.823 -0.167 16.267 1.00 94.31 89 TYR A CA 1
ATOM 734 C C . TYR A 1 89 ? 1.623 -1.417 17.135 1.00 94.31 89 TYR A C 1
ATOM 736 O O . TYR A 1 89 ? 2.525 -2.241 17.260 1.00 94.31 89 TYR A O 1
ATOM 744 N N . LYS A 1 90 ? 0.407 -1.623 17.664 1.00 94.19 90 LYS A N 1
ATOM 745 C CA . LYS A 1 90 ? 0.046 -2.808 18.473 1.00 94.19 90 LYS A CA 1
ATOM 746 C C . LYS A 1 90 ? 0.278 -4.144 17.777 1.00 94.19 90 LYS A C 1
ATOM 748 O O . LYS A 1 90 ? 0.330 -5.173 18.440 1.00 94.19 90 LYS A O 1
ATOM 753 N N . THR A 1 91 ? 0.359 -4.155 16.451 1.00 94.12 91 THR A N 1
ATOM 754 C CA . THR A 1 91 ? 0.567 -5.392 15.694 1.00 94.12 91 THR A CA 1
ATOM 755 C C . THR A 1 91 ? 2.009 -5.894 15.764 1.00 94.12 91 THR A C 1
ATOM 757 O O . THR A 1 91 ? 2.247 -7.044 15.417 1.00 94.12 91 THR A O 1
ATOM 760 N N . GLY A 1 92 ? 2.965 -5.044 16.162 1.00 94.44 92 GLY A N 1
ATOM 761 C CA . GLY A 1 92 ? 4.399 -5.347 16.098 1.00 94.44 92 GLY A CA 1
ATOM 762 C C . GLY A 1 92 ? 4.972 -5.382 14.676 1.00 94.44 92 GLY A C 1
ATOM 763 O O . GLY A 1 92 ? 6.152 -5.662 14.505 1.00 94.44 92 GLY A O 1
ATOM 764 N N . LEU A 1 93 ? 4.156 -5.091 13.656 1.00 91.94 93 LEU A N 1
ATOM 765 C CA . LEU A 1 93 ? 4.534 -5.159 12.241 1.00 91.94 93 LEU A CA 1
ATOM 766 C C . LEU A 1 93 ? 4.875 -3.794 11.629 1.00 91.94 93 LEU A C 1
ATOM 768 O O . LEU A 1 93 ? 5.332 -3.734 10.491 1.00 91.94 93 LEU A O 1
ATOM 772 N N . PHE A 1 94 ? 4.624 -2.704 12.359 1.00 92.25 94 PHE A N 1
ATOM 773 C CA . PHE A 1 94 ? 4.808 -1.337 11.877 1.00 92.25 94 PHE A CA 1
ATOM 774 C C . PHE A 1 94 ? 5.746 -0.566 12.795 1.00 92.25 94 PHE A C 1
ATOM 776 O O . PHE A 1 94 ? 5.538 -0.500 14.008 1.00 92.25 94 PHE A O 1
ATOM 783 N N . THR A 1 95 ? 6.728 0.089 12.188 1.00 89.62 95 THR A N 1
ATOM 784 C CA . THR A 1 95 ? 7.507 1.163 12.801 1.00 89.62 95 THR A CA 1
ATOM 785 C C . THR A 1 95 ? 7.085 2.490 12.180 1.00 89.62 95 THR A C 1
ATOM 787 O O . THR A 1 95 ? 6.628 2.545 11.039 1.00 89.62 95 THR A O 1
ATOM 790 N N . PHE A 1 96 ? 7.193 3.573 12.946 1.00 84.31 96 PHE A N 1
ATOM 791 C CA . PHE A 1 96 ? 6.853 4.909 12.469 1.00 84.31 96 PHE A CA 1
ATOM 792 C C . PHE A 1 96 ? 8.123 5.731 12.377 1.00 84.31 96 PHE A C 1
ATOM 794 O O . PHE A 1 96 ? 8.755 6.011 13.394 1.00 84.31 96 PHE A O 1
ATOM 801 N N . ILE A 1 97 ? 8.477 6.115 11.156 1.00 80.31 97 ILE A N 1
ATOM 802 C CA . ILE A 1 97 ? 9.574 7.039 10.903 1.00 80.31 97 ILE A CA 1
ATOM 803 C C . ILE A 1 97 ? 9.000 8.443 11.078 1.00 80.31 97 ILE A C 1
ATOM 805 O O . ILE A 1 97 ? 8.112 8.857 10.334 1.00 80.31 97 ILE A O 1
ATOM 809 N N . ASN A 1 98 ? 9.468 9.168 12.094 1.00 67.31 98 ASN A N 1
ATOM 810 C CA . ASN A 1 98 ? 9.181 10.592 12.200 1.00 67.31 98 ASN A CA 1
ATOM 811 C C . ASN A 1 98 ? 10.047 11.297 11.149 1.00 67.31 98 ASN A C 1
ATOM 813 O O . ASN A 1 98 ? 11.207 11.604 11.416 1.00 67.31 98 ASN A O 1
ATOM 817 N N . HIS A 1 99 ? 9.521 11.522 9.946 1.00 59.16 99 HIS A N 1
ATOM 818 C CA . HIS A 1 99 ? 10.151 12.489 9.057 1.00 59.16 99 HIS A CA 1
ATOM 819 C C . HIS A 1 99 ? 9.938 13.881 9.656 1.00 59.16 99 HIS A C 1
ATOM 821 O O . HIS A 1 99 ? 8.803 14.310 9.853 1.00 59.16 99 HIS A O 1
ATOM 827 N N . LEU A 1 100 ? 11.042 14.553 9.999 1.00 42.50 100 LEU A N 1
ATOM 828 C CA . LEU A 1 100 ? 11.063 15.993 10.228 1.00 42.50 100 LEU A CA 1
ATOM 829 C C . LEU A 1 100 ? 10.553 16.644 8.941 1.00 42.50 100 LEU A C 1
ATOM 831 O O . LEU A 1 100 ? 11.201 16.544 7.900 1.00 42.50 100 LEU A O 1
ATOM 835 N N . SER A 1 101 ? 9.371 17.244 9.001 1.00 38.56 101 SER A N 1
ATOM 836 C CA . SER A 1 101 ? 8.894 18.141 7.958 1.00 38.56 101 SER A CA 1
ATOM 837 C C . SER A 1 101 ? 9.882 19.306 7.868 1.00 38.56 101 SER A C 1
ATOM 839 O O . SER A 1 101 ? 10.068 20.016 8.858 1.00 38.56 101 SER A O 1
ATOM 841 N N . HIS A 1 102 ? 10.551 19.450 6.724 1.00 35.56 102 HIS A N 1
ATOM 842 C CA . HIS A 1 102 ? 11.172 20.712 6.323 1.00 35.56 102 HIS A CA 1
ATOM 843 C C . HIS A 1 102 ? 10.097 21.684 5.843 1.00 35.56 102 HIS A C 1
ATOM 845 O O . HIS A 1 102 ? 9.115 21.203 5.229 1.00 35.56 102 HIS A O 1
#

Solvent-accessible surface area (backbone atoms only — not comparable to full-atom values): 6261 Å² total; per-residue (Å²): 113,73,68,58,52,53,50,51,52,53,50,52,52,54,50,47,70,72,40,52,61,51,73,67,58,52,53,52,52,51,50,50,53,52,50,52,48,55,58,46,34,73,79,36,75,85,45,46,79,45,73,37,65,43,59,64,72,67,72,40,40,75,85,54,75,80,49,73,46,79,49,59,102,70,88,59,62,66,60,50,52,52,52,49,50,53,63,46,42,75,68,75,81,50,85,83,81,83,74,79,82,129